Protein AF-A0A958BYK4-F1 (afdb_monomer)

Nearest PDB structures (foldseek):
  6les-assembly2_Y  TM=5.296E-01  e=3.467E-01  Escherichia coli K-12
  7ffw-assembly1_A  TM=4.893E-01  e=1.633E+00  Salmonella enterica
  2nn4-assembly1_A  TM=5.437E-01  e=7.688E+00  Bacillus subtilis

Structure (mmCIF, N/CA/C/O backbone):
data_AF-A0A958BYK4-F1
#
_entry.id   AF-A0A958BYK4-F1
#
loop_
_atom_site.group_PDB
_atom_site.id
_atom_site.type_symbol
_atom_site.label_atom_id
_atom_site.label_alt_id
_atom_site.label_comp_id
_atom_site.label_asym_id
_atom_site.label_entity_id
_atom_site.label_seq_id
_atom_site.pdbx_PDB_ins_code
_atom_site.Cartn_x
_atom_site.Cartn_y
_atom_site.Cartn_z
_atom_site.occupancy
_atom_site.B_iso_or_equiv
_atom_site.auth_seq_id
_atom_site.auth_comp_id
_atom_site.auth_asym_id
_atom_site.auth_atom_id
_atom_site.pdbx_PDB_model_num
ATOM 1 N N . ASN A 1 1 ? -0.631 -5.806 3.750 1.00 59.66 1 ASN A N 1
ATOM 2 C CA . ASN A 1 1 ? -1.079 -7.099 4.313 1.00 59.66 1 ASN A CA 1
ATOM 3 C C . ASN A 1 1 ? -2.586 -7.173 4.223 1.00 59.66 1 ASN A C 1
ATOM 5 O O . ASN A 1 1 ? -3.234 -6.221 4.632 1.00 59.66 1 ASN A O 1
ATOM 9 N N . LEU A 1 2 ? -3.123 -8.258 3.668 1.00 83.69 2 LEU A N 1
ATOM 10 C CA . LEU A 1 2 ? -4.561 -8.526 3.664 1.00 83.69 2 LEU A CA 1
ATOM 11 C C . LEU A 1 2 ? -4.896 -9.380 4.886 1.00 83.69 2 LEU A C 1
ATOM 13 O O . LEU A 1 2 ? -4.190 -10.349 5.166 1.00 83.69 2 LEU A O 1
ATOM 17 N N . LEU A 1 3 ? -5.956 -9.021 5.605 1.00 90.75 3 LEU A N 1
ATOM 18 C CA . LEU A 1 3 ? -6.538 -9.908 6.602 1.00 90.75 3 LEU A CA 1
ATOM 19 C C . LEU A 1 3 ? -7.504 -10.849 5.879 1.00 90.75 3 LEU A C 1
ATOM 21 O O . LEU A 1 3 ? -8.374 -10.396 5.140 1.00 90.75 3 LEU A O 1
ATOM 25 N N . VAL A 1 4 ? -7.319 -12.155 6.049 1.00 94.31 4 VAL A N 1
ATOM 26 C CA . VAL A 1 4 ? -8.079 -13.184 5.328 1.00 94.31 4 VAL A CA 1
ATOM 27 C C . VAL A 1 4 ? -8.614 -14.222 6.303 1.00 94.31 4 VAL A C 1
ATOM 29 O O . VAL A 1 4 ? -7.927 -14.598 7.253 1.00 94.31 4 VAL A O 1
ATOM 32 N N . VAL A 1 5 ? -9.830 -14.710 6.052 1.00 96.81 5 VAL A N 1
ATOM 33 C CA . VAL A 1 5 ? -10.408 -15.836 6.795 1.00 96.81 5 VAL A CA 1
ATOM 34 C C . VAL A 1 5 ? -10.194 -17.111 5.982 1.00 96.81 5 VAL A C 1
ATOM 36 O O . VAL A 1 5 ? -10.717 -17.206 4.871 1.00 96.81 5 VAL A O 1
ATOM 39 N N . PRO A 1 6 ? -9.436 -18.099 6.494 1.00 96.38 6 PRO A N 1
ATOM 40 C CA . PRO A 1 6 ? -9.260 -19.368 5.802 1.00 96.38 6 PRO A CA 1
ATOM 41 C C . PRO A 1 6 ? -10.593 -20.086 5.584 1.00 96.38 6 PRO A C 1
ATOM 43 O O . PRO A 1 6 ? -11.428 -20.154 6.487 1.00 96.38 6 PRO A O 1
ATOM 46 N N . GLU A 1 7 ? -10.756 -20.715 4.421 1.00 97.00 7 GLU A N 1
ATOM 47 C CA . GLU A 1 7 ? -11.965 -21.486 4.097 1.00 97.00 7 GLU A CA 1
ATOM 48 C C . GLU A 1 7 ? -12.247 -22.582 5.142 1.00 97.00 7 GLU A C 1
ATOM 50 O O . GLU A 1 7 ? -13.395 -22.823 5.509 1.00 97.00 7 GLU A O 1
ATOM 55 N N . SER A 1 8 ? -11.189 -23.196 5.681 1.00 97.19 8 SER A N 1
ATOM 56 C CA . SER A 1 8 ? -11.245 -24.257 6.692 1.00 97.19 8 SER A CA 1
ATOM 57 C C . SER A 1 8 ? -11.273 -23.754 8.144 1.00 97.19 8 SER A C 1
ATOM 59 O O . SER A 1 8 ? -11.078 -24.552 9.069 1.00 97.19 8 SER A O 1
ATOM 61 N N . ALA A 1 9 ? -11.443 -22.447 8.372 1.00 97.62 9 ALA A N 1
ATOM 62 C CA . ALA A 1 9 ? -11.488 -21.882 9.717 1.00 97.62 9 ALA A CA 1
ATOM 63 C C . ALA A 1 9 ? -12.622 -22.519 10.533 1.00 97.62 9 ALA A C 1
ATOM 65 O O . ALA A 1 9 ? -13.765 -22.597 10.088 1.00 97.62 9 ALA A O 1
ATOM 66 N N . GLN A 1 10 ? -12.293 -22.965 11.747 1.00 97.62 10 GLN A N 1
ATOM 67 C CA . GLN A 1 10 ? -13.239 -23.669 12.619 1.00 97.62 10 GLN A CA 1
ATOM 68 C C . GLN A 1 10 ? -14.295 -22.739 13.228 1.00 97.62 10 GLN A C 1
ATOM 70 O O . GLN A 1 10 ? -15.332 -23.209 13.682 1.00 97.62 10 GLN A O 1
ATOM 75 N N . ASN A 1 11 ? -14.032 -21.430 13.253 1.00 97.31 11 ASN A N 1
ATOM 76 C CA . ASN A 1 11 ? -14.957 -20.438 13.781 1.00 97.31 11 ASN A CA 1
ATOM 77 C C . ASN A 1 11 ? -14.884 -19.149 12.948 1.00 97.31 11 ASN A C 1
ATOM 79 O O . ASN A 1 11 ? -14.135 -18.227 13.269 1.00 97.31 11 ASN A O 1
ATOM 83 N N . LYS A 1 12 ? -15.600 -19.140 11.8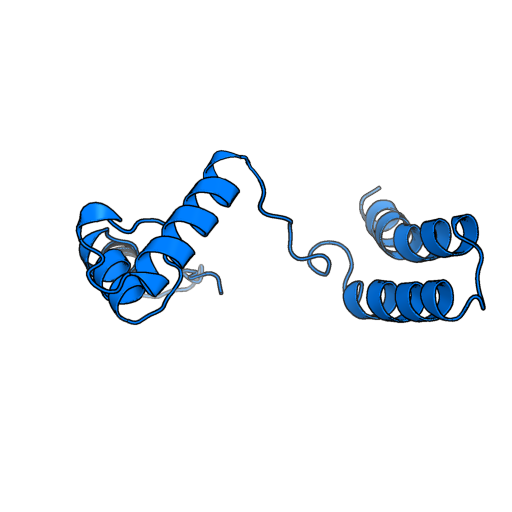16 1.00 98.12 12 LYS A N 1
ATOM 84 C CA . LYS A 1 12 ? -15.607 -18.015 10.867 1.00 98.12 12 LYS A CA 1
ATOM 85 C C . LYS A 1 12 ? -16.255 -16.767 11.470 1.00 98.12 12 LYS A C 1
ATOM 87 O O . LYS A 1 12 ? -15.737 -15.681 11.254 1.00 98.12 12 LYS A O 1
ATOM 92 N N . ASP A 1 13 ? -17.293 -16.931 12.288 1.00 98.12 13 ASP A N 1
ATOM 93 C CA . ASP A 1 13 ? -18.013 -15.807 12.898 1.00 98.12 13 ASP A CA 1
ATOM 94 C C . ASP A 1 13 ? -17.106 -14.978 13.815 1.00 98.12 13 ASP A C 1
ATOM 96 O O . ASP A 1 13 ? -17.035 -13.763 13.664 1.00 98.12 13 ASP A O 1
ATOM 100 N N . LEU A 1 14 ? -16.317 -15.625 14.684 1.00 97.88 14 LEU A N 1
ATOM 101 C CA . LEU A 1 14 ? -15.329 -14.917 15.512 1.00 97.88 14 LEU A CA 1
ATOM 102 C C . LEU A 1 14 ? -14.226 -14.256 14.678 1.00 97.88 14 LEU A C 1
ATOM 104 O O . LEU A 1 14 ? -13.711 -13.203 15.050 1.00 97.88 14 LEU A O 1
ATOM 108 N N . ALA A 1 15 ? -13.837 -14.873 13.559 1.00 97.81 15 ALA A N 1
ATOM 109 C CA . ALA A 1 15 ? -12.866 -14.265 12.659 1.00 97.81 15 ALA A CA 1
ATOM 110 C C . ALA A 1 15 ? -13.445 -13.000 12.009 1.00 97.81 15 ALA A C 1
ATOM 112 O O . ALA A 1 15 ? -12.746 -11.994 11.938 1.00 97.81 15 ALA A O 1
ATOM 113 N N . TYR A 1 16 ? -14.711 -13.022 11.588 1.00 97.56 16 TYR A N 1
ATOM 114 C CA . TYR A 1 16 ? -15.397 -11.848 11.049 1.00 97.56 16 TYR A CA 1
ATOM 115 C C . TYR A 1 16 ? -15.577 -10.756 12.102 1.00 97.56 16 TYR A C 1
ATOM 117 O O . TYR A 1 16 ? -15.250 -9.611 11.821 1.00 97.56 16 TYR A O 1
ATOM 125 N N . GLU A 1 17 ? -15.969 -11.102 13.329 1.00 97.94 17 GLU A N 1
ATOM 126 C CA . GLU A 1 17 ? -16.072 -10.134 14.427 1.00 97.94 17 GLU A CA 1
ATOM 127 C C . GLU A 1 17 ? -14.722 -9.450 14.707 1.00 97.94 17 GLU A C 1
ATOM 129 O O . GLU A 1 17 ? -14.649 -8.231 14.855 1.00 97.94 17 GLU A O 1
ATOM 134 N N . PHE A 1 18 ? -13.622 -10.210 14.699 1.00 96.62 18 PHE A N 1
ATOM 135 C CA . PHE A 1 18 ? -12.280 -9.639 14.823 1.00 96.62 18 PHE A CA 1
ATOM 136 C C . PHE A 1 18 ? -11.942 -8.674 13.677 1.00 96.62 18 PHE A C 1
ATOM 138 O O . PHE A 1 18 ? -11.336 -7.625 13.918 1.00 96.62 18 PHE A O 1
ATOM 145 N N . LEU A 1 19 ? -12.308 -9.013 12.436 1.00 96.62 19 LEU A N 1
ATOM 146 C CA . LEU A 1 19 ? -12.102 -8.134 11.283 1.00 96.62 19 LEU A CA 1
ATOM 147 C C . LEU A 1 19 ? -12.929 -6.855 11.395 1.00 96.62 19 LEU A C 1
ATOM 149 O O . LEU A 1 19 ? -1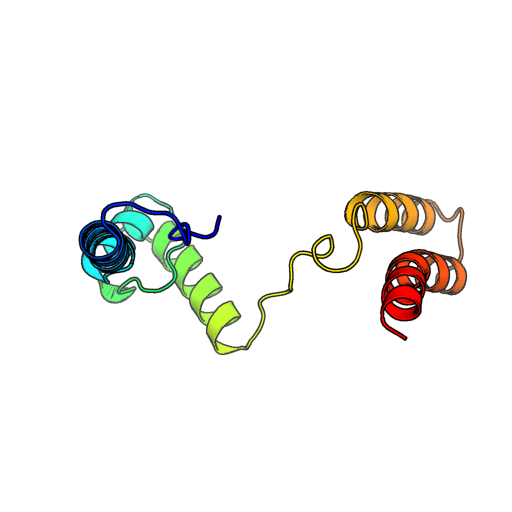2.366 -5.781 11.201 1.00 96.62 19 LEU A O 1
ATOM 153 N N . ASP A 1 20 ? -14.206 -6.958 11.757 1.00 96.44 20 ASP A N 1
ATOM 154 C CA . ASP A 1 20 ? -15.102 -5.810 11.921 1.00 96.44 20 ASP A CA 1
ATOM 155 C C . ASP A 1 20 ? -14.579 -4.848 12.989 1.00 96.44 20 ASP A C 1
ATOM 157 O O . ASP A 1 20 ? -14.511 -3.642 12.759 1.00 96.44 20 ASP A O 1
ATOM 161 N N . ILE A 1 21 ? -14.120 -5.373 14.131 1.00 96.81 21 ILE A N 1
ATOM 162 C CA . ILE A 1 21 ? -13.499 -4.558 15.183 1.00 96.81 21 ILE A CA 1
ATOM 163 C C . ILE A 1 21 ? -12.216 -3.901 14.662 1.00 96.81 21 ILE A C 1
ATOM 165 O O . ILE A 1 21 ? -12.018 -2.700 14.829 1.00 96.81 21 ILE A O 1
ATOM 169 N N . THR A 1 22 ? -11.336 -4.674 14.021 1.00 95.62 22 THR A N 1
ATOM 170 C CA . THR A 1 22 ? -10.018 -4.187 13.585 1.00 95.62 22 THR A CA 1
ATOM 171 C C . THR A 1 22 ? -10.126 -3.128 12.486 1.00 95.62 22 THR A C 1
ATOM 173 O O . THR A 1 22 ? -9.333 -2.187 12.462 1.00 95.62 22 THR A O 1
ATOM 176 N N . LEU A 1 23 ? -11.086 -3.278 11.571 1.00 95.69 23 LEU A N 1
ATOM 177 C CA . LEU A 1 23 ? -11.320 -2.382 10.434 1.00 95.69 23 LEU A CA 1
ATOM 178 C C . LEU A 1 23 ? -12.340 -1.271 10.742 1.00 95.69 23 LEU A C 1
ATOM 180 O O . LEU A 1 23 ? -12.544 -0.376 9.918 1.00 95.69 23 LEU A O 1
ATOM 184 N N . GLY A 1 24 ? -12.955 -1.306 11.924 1.00 96.94 24 GLY A N 1
ATOM 185 C CA . GLY A 1 24 ? -13.864 -0.277 12.411 1.00 96.94 24 GLY A CA 1
ATOM 186 C C . GLY A 1 24 ? -13.176 1.074 12.615 1.00 96.94 24 GLY A C 1
ATOM 187 O O . GLY A 1 24 ? -11.983 1.152 12.921 1.00 96.94 24 GLY A O 1
ATOM 188 N N . GLU A 1 25 ? -13.952 2.148 12.462 1.00 97.19 25 GLU A N 1
ATOM 189 C CA . GLU A 1 25 ? -13.453 3.530 12.446 1.00 97.19 25 GLU A CA 1
ATOM 190 C C . GLU A 1 25 ? -12.656 3.901 13.703 1.00 97.19 25 GLU A C 1
ATOM 192 O O . GLU A 1 25 ? -11.601 4.522 13.602 1.00 97.19 25 GLU A O 1
ATOM 197 N N . GLU A 1 26 ? -13.092 3.460 14.883 1.00 97.44 26 GLU A N 1
ATOM 198 C CA . GLU A 1 26 ? -12.412 3.737 16.154 1.00 97.44 26 GLU A CA 1
ATOM 199 C C . GLU A 1 26 ? -10.981 3.169 16.184 1.00 97.44 26 GLU A C 1
ATOM 201 O O . GLU A 1 26 ? -10.015 3.895 16.433 1.00 97.44 26 GLU A O 1
ATOM 206 N N . VAL A 1 27 ? -10.821 1.877 15.875 1.00 97.94 27 VAL A N 1
ATOM 207 C CA . VAL A 1 27 ? -9.511 1.202 15.889 1.00 97.94 27 VAL A CA 1
ATOM 208 C C . VAL A 1 27 ? -8.612 1.733 14.777 1.00 97.94 27 VAL A C 1
ATOM 210 O O . VAL A 1 27 ? -7.411 1.927 14.977 1.00 97.94 27 VAL A O 1
ATOM 213 N N . GLN A 1 28 ? -9.184 2.019 13.610 1.00 97.56 28 GLN A N 1
ATOM 214 C CA . GLN A 1 28 ? -8.458 2.619 12.496 1.00 97.56 28 GLN A CA 1
ATOM 215 C C . GLN A 1 28 ? -7.985 4.042 12.842 1.00 97.56 28 GLN A C 1
ATOM 217 O O . GLN A 1 28 ? -6.833 4.384 12.591 1.00 97.56 28 GLN A O 1
ATOM 222 N N . THR A 1 29 ? -8.807 4.851 13.507 1.00 97.94 29 THR A N 1
ATOM 223 C CA . THR A 1 29 ? -8.434 6.194 13.984 1.00 97.94 29 THR A CA 1
ATOM 224 C C . THR A 1 29 ? -7.327 6.138 15.036 1.00 97.94 29 THR A C 1
ATOM 226 O O . THR A 1 29 ? -6.381 6.933 14.999 1.00 9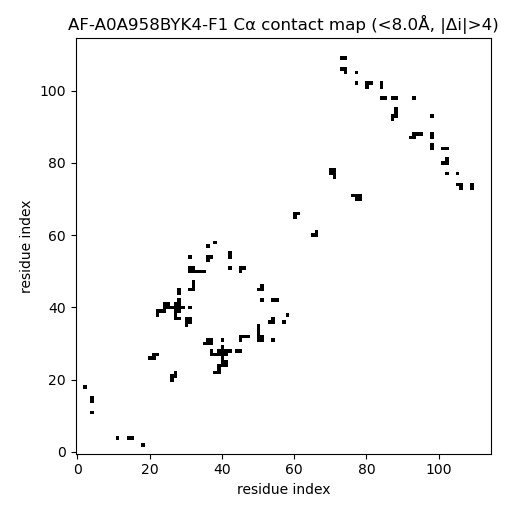7.94 29 THR A O 1
ATOM 229 N N . LEU A 1 30 ? -7.379 5.157 15.942 1.00 97.88 30 LEU A N 1
ATOM 230 C CA . LEU A 1 30 ? -6.290 4.892 16.882 1.00 97.88 30 LEU A CA 1
ATOM 231 C C . LEU A 1 30 ? -4.989 4.537 16.141 1.00 97.88 30 LEU A C 1
ATOM 233 O O . LEU A 1 30 ? -3.925 5.060 16.474 1.00 97.88 30 LEU A O 1
ATOM 237 N N . MET A 1 31 ? -5.070 3.695 15.107 1.00 97.31 31 MET A N 1
ATOM 238 C CA . MET A 1 31 ? -3.929 3.345 14.258 1.00 97.31 31 MET A CA 1
ATOM 239 C C . MET A 1 31 ? -3.344 4.572 13.545 1.00 97.31 31 MET A C 1
ATOM 241 O O . MET A 1 31 ? -2.122 4.723 13.532 1.00 97.31 31 MET A O 1
ATOM 245 N N . ALA A 1 32 ? -4.176 5.464 12.995 1.00 97.81 32 ALA A N 1
ATOM 246 C CA . ALA A 1 32 ? -3.708 6.716 12.392 1.00 97.81 32 ALA A CA 1
ATOM 247 C C . ALA A 1 32 ? -2.953 7.584 13.406 1.00 97.81 32 ALA A C 1
ATOM 249 O O . ALA A 1 32 ? -1.848 8.052 13.130 1.00 97.81 32 ALA A O 1
ATOM 250 N N . ASN A 1 33 ? -3.500 7.751 14.612 1.00 97.88 33 ASN A N 1
ATOM 251 C CA . ASN A 1 33 ? -2.837 8.500 15.681 1.00 97.88 33 ASN A CA 1
ATOM 252 C C . ASN A 1 33 ? -1.502 7.867 16.113 1.00 97.88 33 ASN A C 1
ATOM 254 O O . ASN A 1 33 ? -0.572 8.591 16.464 1.00 97.88 33 ASN A O 1
ATOM 258 N N . ALA A 1 34 ? -1.360 6.544 16.004 1.00 97.50 34 ALA A N 1
ATOM 259 C CA . ALA A 1 34 ? -0.104 5.830 16.238 1.00 97.50 34 ALA A CA 1
ATOM 260 C C . ALA A 1 34 ? 0.906 5.912 15.068 1.00 97.50 34 ALA A C 1
ATOM 262 O O . ALA A 1 34 ? 1.995 5.347 15.167 1.00 97.50 34 ALA A O 1
ATOM 263 N N . GLY A 1 35 ? 0.576 6.612 13.975 1.00 96.88 35 GLY A N 1
ATOM 264 C CA . GLY A 1 35 ? 1.436 6.780 12.795 1.00 96.88 35 GLY A CA 1
ATOM 265 C C . GLY A 1 35 ? 1.212 5.749 11.685 1.00 96.88 35 GLY A C 1
ATOM 266 O O . GLY A 1 35 ? 2.035 5.638 10.778 1.00 96.88 35 GLY A O 1
ATOM 267 N N . GLY A 1 36 ? 0.127 4.976 11.752 1.00 96.38 36 GLY A N 1
ATOM 268 C CA . GLY A 1 36 ? -0.287 4.075 10.681 1.00 96.38 36 GLY A CA 1
ATOM 269 C C . GLY A 1 36 ? -1.050 4.778 9.552 1.00 96.38 36 GLY A C 1
ATOM 270 O O . GLY A 1 36 ? -1.396 5.957 9.645 1.00 96.38 36 GLY A O 1
ATOM 271 N N . ILE A 1 37 ? -1.329 4.010 8.494 1.00 95.75 37 ILE A N 1
ATOM 272 C CA . ILE A 1 37 ? -2.101 4.428 7.312 1.00 95.75 37 ILE A CA 1
ATOM 273 C C . ILE A 1 37 ? -3.336 3.514 7.178 1.00 95.75 37 ILE A C 1
ATOM 275 O O . ILE A 1 37 ? -3.312 2.543 6.415 1.00 95.75 37 ILE A O 1
ATOM 279 N N . PRO A 1 38 ? -4.372 3.723 8.006 1.00 94.19 38 PRO A N 1
ATOM 280 C CA . PRO A 1 38 ? -5.642 3.007 7.924 1.00 94.19 38 PRO A CA 1
ATOM 281 C C . PRO A 1 38 ? -6.455 3.324 6.662 1.00 94.19 38 PRO A C 1
ATOM 283 O O . PRO A 1 38 ? -6.295 4.366 6.033 1.00 94.19 38 PRO A O 1
ATOM 286 N N . ILE A 1 39 ? -7.406 2.442 6.345 1.00 91.50 39 ILE A N 1
ATOM 287 C CA . ILE A 1 39 ? -8.343 2.617 5.218 1.00 91.50 39 ILE A CA 1
ATOM 288 C C . ILE A 1 39 ? -9.656 3.313 5.607 1.00 91.50 39 ILE A C 1
ATOM 290 O O . ILE A 1 39 ? -10.415 3.703 4.727 1.00 91.50 39 ILE A O 1
ATOM 294 N N . ASN A 1 40 ? -9.943 3.436 6.907 1.00 93.56 40 ASN A N 1
ATOM 295 C CA . ASN A 1 40 ? -11.242 3.882 7.421 1.00 93.56 40 ASN A CA 1
ATOM 296 C C . ASN A 1 40 ? -11.104 4.689 8.728 1.00 93.56 40 ASN A C 1
ATOM 298 O O . ASN A 1 40 ? -11.809 4.428 9.693 1.00 93.56 40 ASN A O 1
ATOM 302 N N . ALA A 1 41 ? -10.129 5.596 8.822 1.00 96.56 41 ALA A N 1
ATOM 303 C CA . ALA A 1 41 ? -9.991 6.464 9.996 1.00 96.56 41 ALA A CA 1
ATOM 304 C C . ALA A 1 41 ? -10.821 7.747 9.873 1.00 96.56 41 ALA A C 1
ATOM 306 O O . ALA A 1 41 ? -10.922 8.321 8.788 1.00 96.56 41 ALA A O 1
ATOM 307 N N . ASP A 1 42 ? -11.299 8.258 11.008 1.00 97.38 42 ASP A N 1
ATOM 308 C CA . ASP A 1 42 ? -11.815 9.618 11.118 1.00 97.38 42 ASP A CA 1
ATOM 309 C C . ASP A 1 42 ? -10.641 10.607 11.188 1.00 97.38 42 ASP A C 1
ATOM 311 O O . ASP A 1 42 ? -9.981 10.787 12.216 1.00 97.38 42 ASP A O 1
ATOM 315 N N . LEU A 1 43 ? -10.388 11.283 10.067 1.00 96.69 43 LEU A N 1
ATOM 316 C CA . LEU A 1 43 ? -9.305 12.260 9.931 1.00 96.69 43 LEU A CA 1
ATOM 317 C C . LEU A 1 43 ? -9.475 13.485 10.844 1.00 96.69 43 LEU A C 1
ATOM 319 O O . LEU A 1 43 ? -8.504 14.197 11.115 1.00 96.69 43 LEU A O 1
ATOM 323 N N . SER A 1 44 ? -10.692 13.754 11.331 1.00 97.69 44 SER A N 1
ATOM 324 C CA . SER A 1 44 ? -10.953 14.859 12.257 1.00 97.69 44 SER A CA 1
ATOM 325 C C . SER A 1 44 ? -10.424 14.593 13.669 1.00 97.69 44 SER A C 1
ATOM 327 O O . SER A 1 44 ? -10.143 15.544 14.396 1.00 97.69 44 SER A O 1
ATOM 329 N N . GLN A 1 45 ? -10.242 13.318 14.024 1.00 98.06 45 GLN A N 1
ATOM 330 C CA . GLN A 1 45 ? -9.782 12.848 15.335 1.00 98.06 45 GLN A CA 1
ATOM 331 C C . GLN A 1 45 ? -8.274 12.547 15.367 1.00 98.06 45 GLN A C 1
ATOM 333 O O . GLN A 1 45 ? -7.761 12.017 16.354 1.00 98.06 45 GLN A O 1
ATOM 338 N N . ILE A 1 46 ? -7.541 12.850 14.290 1.00 98.06 46 ILE A N 1
ATOM 339 C CA . ILE A 1 46 ? -6.084 12.699 14.261 1.00 98.06 46 ILE A CA 1
ATOM 340 C C . ILE A 1 46 ? -5.443 13.949 14.868 1.00 98.06 46 ILE A C 1
ATOM 342 O O . ILE A 1 46 ? -5.508 15.036 14.294 1.00 98.06 46 ILE A O 1
ATOM 346 N N . GLU A 1 47 ? -4.807 13.786 16.027 1.00 97.50 47 GLU A N 1
ATOM 347 C CA . GLU A 1 47 ? -4.231 14.892 16.800 1.00 97.50 47 GLU A CA 1
ATOM 348 C C . GLU A 1 47 ? -2.844 15.298 16.293 1.00 97.50 47 GLU A C 1
ATOM 350 O O . GLU A 1 47 ? -2.491 16.477 16.276 1.00 97.50 47 GLU A O 1
ATOM 355 N N . ASN A 1 48 ? -2.030 14.322 15.878 1.00 97.38 48 ASN A N 1
ATOM 356 C CA . ASN A 1 48 ? -0.691 14.597 15.371 1.00 97.38 48 ASN A CA 1
ATOM 357 C C . ASN A 1 48 ? -0.758 15.135 13.935 1.00 97.38 48 ASN A C 1
ATOM 359 O O . ASN A 1 48 ? -1.157 14.418 13.019 1.00 97.38 48 ASN A O 1
ATOM 363 N N . GLU A 1 49 ? -0.290 16.368 13.731 1.00 97.94 49 GLU A N 1
ATOM 364 C CA . GLU A 1 49 ? -0.346 17.060 12.436 1.00 97.94 49 GLU A CA 1
ATOM 365 C C . GLU A 1 49 ? 0.299 16.267 11.288 1.00 97.94 49 GLU A C 1
ATOM 367 O O . GLU A 1 49 ? -0.267 16.205 10.200 1.00 97.94 49 GLU A O 1
ATOM 372 N N . LYS A 1 50 ? 1.436 15.595 11.524 1.00 98.12 50 LYS A N 1
ATOM 373 C CA . LYS A 1 50 ? 2.112 14.795 10.486 1.00 98.12 50 LYS A CA 1
ATOM 374 C C . LYS A 1 50 ? 1.336 13.533 10.138 1.00 98.12 50 LYS A C 1
ATOM 376 O O . LYS A 1 50 ? 1.282 13.143 8.975 1.00 98.12 50 LYS A O 1
ATOM 381 N N . ASN A 1 51 ? 0.735 12.890 11.136 1.00 98.38 51 ASN A N 1
ATOM 382 C CA . ASN A 1 51 ? -0.103 11.718 10.898 1.00 98.38 51 ASN A CA 1
ATOM 383 C C . ASN A 1 51 ? -1.375 12.108 10.144 1.00 98.38 51 ASN A C 1
ATOM 385 O O . ASN A 1 51 ? -1.835 11.349 9.292 1.00 98.38 51 ASN A O 1
ATOM 389 N N . LYS A 1 52 ? -1.926 13.291 10.437 1.00 98.38 52 LYS A N 1
ATOM 390 C CA . LYS A 1 52 ? -3.081 13.834 9.729 1.00 98.38 52 LYS A CA 1
ATOM 391 C C . LYS A 1 52 ? -2.742 14.124 8.270 1.00 98.38 52 LYS A C 1
ATOM 393 O O . LYS A 1 52 ? -3.427 13.608 7.397 1.00 98.38 52 LYS A O 1
ATOM 398 N N . GLU A 1 53 ? -1.644 14.836 8.012 1.00 98.25 53 GLU A N 1
ATOM 399 C CA . GLU A 1 53 ? -1.148 15.106 6.654 1.00 98.25 53 GLU A CA 1
ATOM 400 C C . GLU A 1 53 ? -0.930 13.805 5.861 1.00 98.25 53 GLU A C 1
ATOM 402 O O . GLU A 1 53 ? -1.406 13.669 4.733 1.00 98.25 53 GLU A O 1
ATOM 407 N N . LEU A 1 54 ? -0.275 12.811 6.473 1.00 97.81 54 LEU A N 1
ATOM 408 C CA . LEU A 1 54 ? -0.050 11.495 5.870 1.00 97.81 54 LEU A CA 1
ATOM 409 C C . LEU A 1 54 ? -1.364 10.807 5.464 1.00 97.81 54 LEU A C 1
ATOM 411 O O . LEU A 1 54 ? -1.476 10.280 4.356 1.00 97.81 54 LEU A O 1
ATOM 415 N N . ASN A 1 55 ? -2.356 10.802 6.354 1.00 98.12 55 ASN A N 1
ATOM 416 C CA . ASN A 1 55 ? -3.624 10.115 6.121 1.00 98.12 55 ASN A CA 1
ATOM 417 C C . ASN A 1 55 ? -4.563 10.888 5.180 1.00 98.12 55 ASN A C 1
ATOM 419 O O . ASN A 1 55 ? -5.277 10.265 4.397 1.00 98.12 55 ASN A O 1
ATOM 423 N N . GLU A 1 56 ? -4.529 12.222 5.174 1.00 97.56 56 GLU A N 1
ATOM 424 C CA . GLU A 1 56 ? -5.227 13.051 4.179 1.00 97.56 56 GLU A CA 1
ATOM 425 C C . GLU A 1 56 ? -4.663 12.827 2.768 1.00 97.56 56 GLU A C 1
ATOM 427 O O . GLU A 1 56 ? -5.424 12.675 1.803 1.00 97.56 56 GLU A O 1
ATOM 432 N N . ALA A 1 57 ? -3.335 12.724 2.641 1.00 97.25 57 ALA A N 1
ATOM 433 C CA . ALA A 1 57 ? -2.686 12.376 1.382 1.00 97.25 57 ALA A CA 1
ATOM 434 C C . ALA A 1 57 ? -3.091 10.969 0.913 1.00 97.25 57 ALA A C 1
ATOM 436 O O . ALA A 1 57 ? -3.465 10.789 -0.247 1.00 97.25 57 ALA A O 1
ATOM 437 N N . PHE A 1 58 ? -3.086 9.980 1.812 1.00 96.44 58 PHE A N 1
ATOM 438 C CA . PHE A 1 58 ? -3.535 8.627 1.484 1.00 96.44 58 PHE A CA 1
ATOM 439 C C . PHE A 1 58 ? -5.015 8.581 1.074 1.00 96.44 58 PHE A C 1
ATOM 441 O O . PHE A 1 58 ? -5.341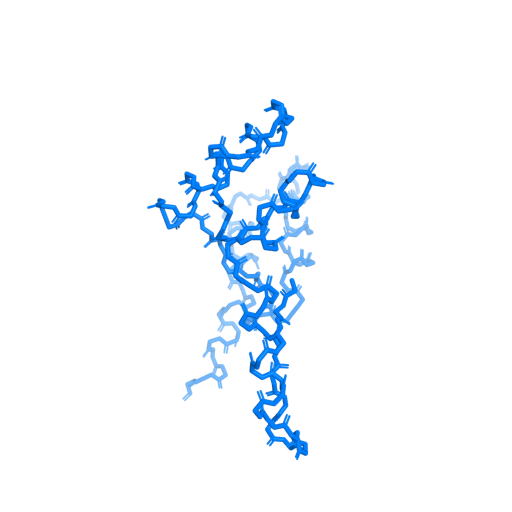 7.999 0.042 1.00 96.44 58 PHE A O 1
ATOM 448 N N . SER A 1 59 ? -5.900 9.254 1.813 1.00 94.69 59 SER A N 1
ATOM 449 C CA . SER A 1 59 ? -7.327 9.359 1.480 1.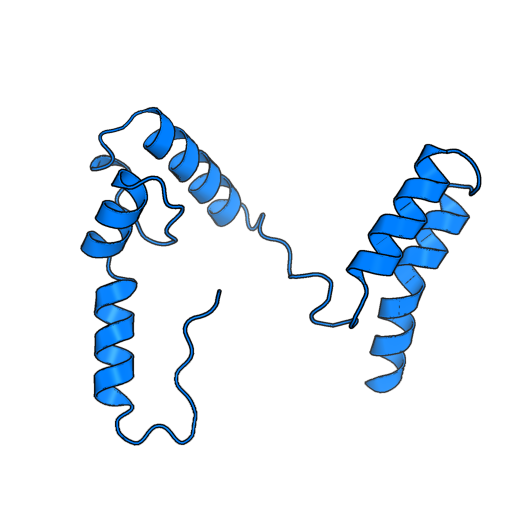00 94.69 59 SER A CA 1
ATOM 450 C C . SER A 1 59 ? -7.544 9.976 0.093 1.00 94.69 59 SER A C 1
ATOM 452 O O . SER A 1 59 ? -8.351 9.485 -0.694 1.00 94.69 59 SER A O 1
ATOM 454 N N . THR A 1 60 ? -6.740 10.981 -0.267 1.00 95.94 60 THR A N 1
ATOM 455 C CA . THR A 1 60 ? -6.746 11.575 -1.613 1.00 95.94 60 THR A CA 1
ATOM 456 C C . THR A 1 60 ? -6.323 10.573 -2.691 1.00 95.94 60 THR A C 1
ATOM 458 O O . THR A 1 60 ? -6.930 10.537 -3.759 1.00 95.94 60 THR A O 1
ATOM 461 N N . ILE A 1 61 ? -5.302 9.746 -2.439 1.00 95.19 61 ILE A N 1
ATOM 462 C CA . ILE A 1 61 ? -4.881 8.688 -3.372 1.00 95.19 61 ILE A CA 1
ATOM 463 C C . ILE A 1 61 ? -6.019 7.681 -3.576 1.00 95.19 61 ILE A C 1
ATOM 465 O O . ILE A 1 61 ? -6.340 7.355 -4.716 1.00 95.19 61 ILE A O 1
ATOM 469 N N . VAL A 1 62 ? -6.662 7.232 -2.494 1.00 92.44 62 VAL A N 1
ATOM 470 C CA . VAL A 1 62 ? -7.783 6.278 -2.548 1.00 92.44 62 VAL A CA 1
ATOM 471 C C . VAL A 1 62 ? -8.979 6.862 -3.303 1.00 92.44 62 VAL A C 1
ATOM 473 O O . VAL A 1 62 ? -9.509 6.213 -4.201 1.00 92.44 62 VAL A O 1
ATOM 476 N N . ALA A 1 63 ? -9.380 8.100 -2.996 1.00 93.62 63 ALA A N 1
ATOM 477 C CA . ALA A 1 63 ? -10.513 8.768 -3.642 1.00 93.62 63 ALA A CA 1
ATOM 478 C C . ALA A 1 63 ? -10.318 8.974 -5.155 1.00 93.62 63 ALA A C 1
ATOM 480 O O . ALA A 1 63 ? -11.296 9.066 -5.895 1.00 93.62 63 ALA A O 1
ATOM 481 N N . ASN A 1 64 ? -9.065 9.032 -5.607 1.00 96.31 64 ASN A N 1
ATOM 482 C CA . ASN A 1 64 ? -8.698 9.188 -7.012 1.00 96.31 64 ASN A CA 1
ATOM 483 C C . ASN A 1 64 ? -8.373 7.859 -7.715 1.00 96.31 64 ASN A C 1
ATOM 485 O O . ASN A 1 64 ? -7.795 7.896 -8.799 1.00 96.31 64 ASN A O 1
ATOM 489 N N . ASP A 1 65 ? -8.701 6.708 -7.114 1.00 93.88 65 ASP A N 1
ATOM 490 C CA . ASP A 1 65 ? -8.369 5.380 -7.658 1.00 93.88 65 ASP A CA 1
ATOM 491 C C . ASP A 1 65 ? -6.860 5.221 -7.956 1.00 93.88 65 ASP A C 1
ATOM 493 O O . ASP A 1 65 ? -6.429 4.626 -8.939 1.00 93.88 65 ASP A O 1
ATOM 497 N N . GLY A 1 66 ? -6.021 5.824 -7.109 1.00 93.12 66 GLY A N 1
A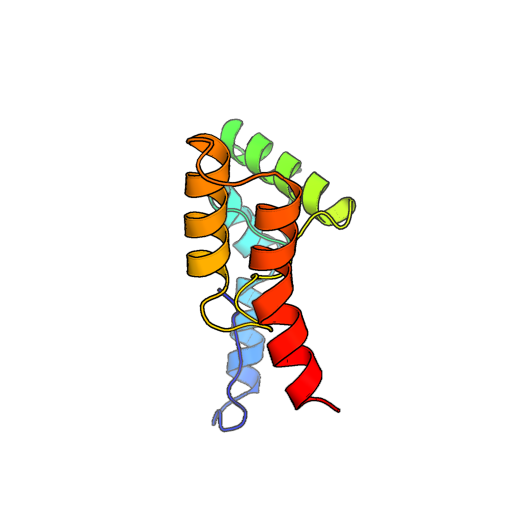TOM 498 C CA . GLY A 1 66 ? -4.576 5.928 -7.320 1.00 93.12 66 GLY A CA 1
ATOM 499 C C . GLY A 1 66 ? -3.761 4.738 -6.810 1.00 93.12 66 GLY A C 1
ATOM 500 O O . GLY A 1 66 ? -2.531 4.802 -6.809 1.00 93.12 66 GLY A O 1
ATOM 501 N N . LEU A 1 67 ? -4.406 3.672 -6.326 1.00 88.94 67 LEU A N 1
ATOM 502 C CA . LEU A 1 67 ? -3.711 2.489 -5.821 1.00 88.94 67 LEU A CA 1
ATOM 503 C C . LEU A 1 67 ? -3.356 1.544 -6.973 1.00 88.94 67 LEU A C 1
ATOM 505 O O . LEU A 1 67 ? -4.226 1.021 -7.661 1.00 88.94 67 LEU A O 1
ATOM 509 N N . ALA A 1 68 ? -2.063 1.278 -7.153 1.00 84.62 68 ALA A N 1
ATOM 510 C CA . ALA A 1 68 ? -1.599 0.264 -8.092 1.00 84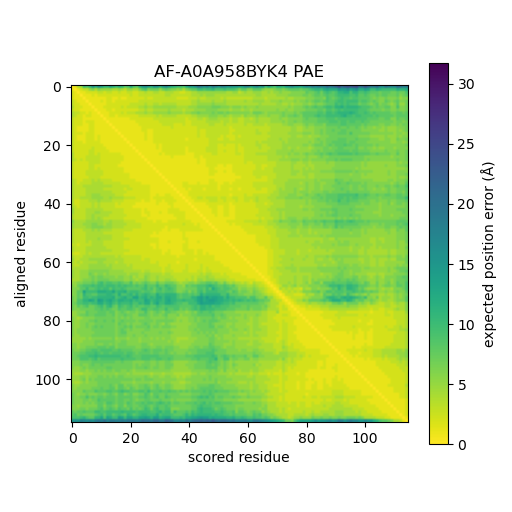.62 68 ALA A CA 1
ATOM 511 C C . ALA A 1 68 ? -1.698 -1.147 -7.487 1.00 84.62 68 ALA A C 1
ATOM 513 O O . ALA A 1 68 ? -1.499 -1.346 -6.285 1.00 84.62 68 ALA A O 1
ATOM 514 N N . PHE A 1 69 ? -1.940 -2.145 -8.337 1.00 82.06 69 PHE A N 1
ATOM 515 C CA . PHE A 1 69 ? -1.813 -3.550 -7.953 1.00 82.06 69 PHE A CA 1
ATOM 516 C C . PHE A 1 69 ? -0.367 -3.894 -7.603 1.00 82.06 69 PHE A C 1
ATOM 518 O O . PHE A 1 69 ? 0.566 -3.308 -8.154 1.00 82.06 69 PHE A O 1
ATOM 525 N N . TYR A 1 70 ? -0.181 -4.884 -6.725 1.00 83.81 70 TYR A N 1
ATOM 526 C CA . TYR A 1 70 ? 1.149 -5.428 -6.473 1.00 83.81 70 TYR A CA 1
ATOM 527 C C . TYR A 1 70 ? 1.661 -6.095 -7.764 1.00 83.81 70 TYR A C 1
ATOM 529 O O . TYR A 1 70 ? 1.043 -7.063 -8.212 1.00 83.81 70 TYR A O 1
ATOM 537 N N . PRO A 1 71 ? 2.745 -5.599 -8.385 1.00 78.88 71 PRO A N 1
ATOM 538 C CA . PRO A 1 71 ? 3.159 -6.027 -9.722 1.00 78.88 71 PRO A CA 1
ATOM 539 C C . PRO A 1 71 ? 3.468 -7.522 -9.859 1.00 78.88 71 PRO A C 1
ATOM 541 O O . PRO A 1 71 ? 3.267 -8.083 -10.932 1.00 78.88 71 PRO A O 1
ATOM 544 N N . ASP A 1 72 ? 3.878 -8.182 -8.774 1.00 83.56 72 ASP A N 1
ATOM 545 C CA . ASP A 1 72 ? 4.179 -9.619 -8.791 1.00 83.56 72 ASP A CA 1
ATOM 546 C C . ASP A 1 72 ? 2.935 -10.518 -8.727 1.00 83.56 72 ASP A C 1
ATOM 548 O O . ASP A 1 72 ? 3.054 -11.731 -8.892 1.00 83.56 72 ASP A O 1
ATOM 552 N N . TRP A 1 73 ? 1.739 -9.975 -8.452 1.00 81.62 73 TRP A N 1
ATOM 553 C CA . TRP A 1 73 ? 0.511 -10.782 -8.378 1.00 81.62 73 TRP A CA 1
ATOM 554 C C . TRP A 1 73 ? 0.215 -11.558 -9.672 1.00 81.62 73 TRP A C 1
ATOM 556 O O . TRP A 1 73 ? -0.013 -12.763 -9.597 1.00 81.62 73 TRP A O 1
ATOM 566 N N . PRO A 1 74 ? 0.206 -10.916 -10.847 1.00 80.00 74 PRO A N 1
ATOM 567 C CA . PRO A 1 74 ? -0.003 -11.598 -12.124 1.00 80.00 74 PRO A CA 1
ATOM 568 C C . PRO A 1 74 ? 1.286 -12.147 -12.740 1.00 80.00 74 PRO A C 1
ATOM 570 O O . PRO A 1 74 ? 1.222 -13.125 -13.467 1.00 80.00 74 PRO A O 1
ATOM 573 N N . ALA A 1 75 ? 2.453 -11.568 -12.453 1.00 87.44 75 ALA A N 1
ATOM 574 C CA . ALA A 1 75 ? 3.729 -12.032 -12.994 1.00 87.44 75 ALA A CA 1
ATOM 575 C C . ALA A 1 75 ? 4.736 -12.259 -11.852 1.00 87.44 75 ALA A C 1
ATOM 577 O O . ALA A 1 75 ? 5.392 -11.314 -11.416 1.00 87.44 75 ALA A O 1
ATOM 578 N N . PRO A 1 76 ? 4.879 -13.493 -11.333 1.00 86.75 76 PRO A N 1
ATOM 579 C CA . PRO A 1 76 ? 5.823 -13.778 -10.254 1.00 86.75 76 PRO A CA 1
ATOM 580 C C . PRO A 1 76 ? 7.256 -13.326 -10.588 1.00 86.75 76 PRO A C 1
ATOM 582 O O . PRO A 1 76 ? 7.782 -13.669 -11.645 1.00 86.75 76 PRO A O 1
ATOM 585 N N . GLY A 1 77 ? 7.896 -12.582 -9.677 1.00 88.25 77 GLY A N 1
ATOM 586 C CA . GLY A 1 77 ? 9.260 -12.057 -9.859 1.00 88.25 77 GLY A CA 1
ATOM 587 C C . GLY A 1 77 ? 9.356 -10.800 -10.735 1.00 88.25 77 GLY A C 1
ATOM 588 O O . GLY A 1 77 ? 10.454 -10.404 -11.125 1.00 88.25 77 GLY A O 1
ATOM 589 N N . TYR A 1 78 ? 8.231 -10.156 -11.057 1.00 91.44 78 TYR A N 1
ATOM 590 C CA . TYR A 1 78 ? 8.206 -8.967 -11.904 1.00 91.44 78 TYR A CA 1
ATOM 591 C C . 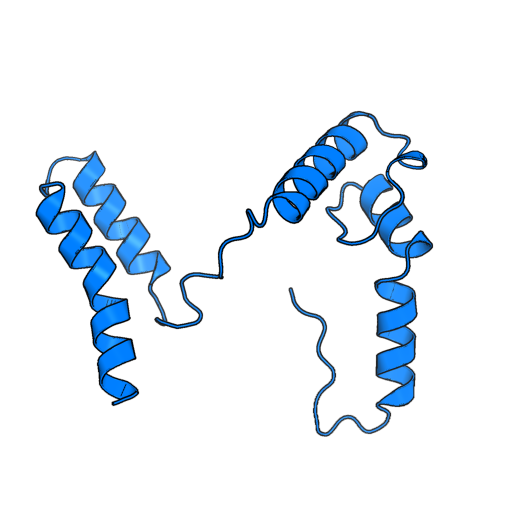TYR A 1 78 ? 9.002 -7.787 -11.338 1.00 91.44 78 TYR A C 1
ATOM 593 O O . TYR A 1 78 ? 9.645 -7.069 -12.101 1.00 91.44 78 TYR A O 1
ATOM 601 N N . MET A 1 79 ? 9.009 -7.586 -10.020 1.00 90.88 79 MET A N 1
ATOM 602 C CA . MET A 1 79 ? 9.780 -6.515 -9.388 1.00 90.88 79 MET A CA 1
ATOM 603 C C . MET A 1 79 ? 11.285 -6.626 -9.658 1.00 90.88 79 MET A C 1
ATOM 605 O O . MET A 1 79 ? 11.939 -5.594 -9.818 1.00 90.88 79 MET A O 1
ATOM 609 N N . ASP A 1 80 ? 11.827 -7.842 -9.775 1.00 92.69 80 ASP A N 1
ATOM 610 C CA . ASP A 1 80 ? 13.238 -8.052 -10.120 1.00 92.69 80 ASP A CA 1
ATOM 611 C C . ASP A 1 80 ? 13.517 -7.632 -11.571 1.00 92.69 80 ASP A C 1
ATOM 613 O O . ASP A 1 80 ? 14.513 -6.959 -11.849 1.00 92.69 80 ASP A O 1
ATOM 617 N N . VAL A 1 81 ? 12.604 -7.967 -12.492 1.00 93.75 81 VAL A N 1
ATOM 618 C CA . VAL A 1 81 ? 12.676 -7.551 -13.902 1.00 93.75 81 VAL A CA 1
ATOM 619 C C . VAL A 1 81 ? 12.564 -6.034 -14.021 1.00 93.75 81 VAL A C 1
ATOM 621 O O . VAL A 1 81 ? 13.409 -5.406 -14.655 1.00 93.75 81 VAL A O 1
ATOM 624 N N . LEU A 1 82 ? 11.568 -5.434 -13.367 1.00 93.75 82 LEU A N 1
ATOM 625 C CA . LEU A 1 82 ? 11.343 -3.992 -13.374 1.00 93.75 82 LEU A CA 1
ATOM 626 C C . LEU A 1 82 ? 12.545 -3.233 -12.800 1.00 93.75 82 LEU A C 1
ATOM 628 O O . LEU A 1 82 ? 13.018 -2.279 -13.416 1.00 93.75 82 LEU A O 1
ATOM 632 N N . GLY A 1 83 ? 13.054 -3.657 -11.640 1.00 94.44 83 GLY A N 1
ATOM 633 C CA . GLY A 1 83 ? 14.204 -3.030 -10.993 1.00 94.44 83 GLY A CA 1
ATOM 634 C C . GLY A 1 83 ? 15.479 -3.142 -11.830 1.00 94.44 83 GLY A C 1
ATOM 635 O O . GLY A 1 83 ? 16.178 -2.146 -12.026 1.00 94.44 83 GLY A O 1
ATOM 636 N N . GLY A 1 84 ? 15.760 -4.331 -12.375 1.00 96.19 84 GLY A N 1
ATOM 637 C CA . GLY A 1 84 ? 16.924 -4.569 -13.230 1.00 96.19 84 GLY A CA 1
ATOM 638 C C . GLY A 1 84 ? 16.872 -3.783 -14.542 1.00 96.19 84 GLY A C 1
ATOM 639 O O . GLY A 1 84 ? 17.847 -3.117 -14.897 1.00 96.19 84 GLY A O 1
ATOM 640 N N . ALA A 1 85 ? 15.730 -3.805 -15.234 1.00 96.50 85 ALA A N 1
ATOM 641 C CA . ALA A 1 85 ? 15.525 -3.066 -16.478 1.00 96.50 85 ALA A CA 1
ATOM 642 C C . ALA A 1 85 ? 15.611 -1.547 -16.253 1.00 96.50 85 ALA A C 1
ATOM 644 O O . ALA A 1 85 ? 16.221 -0.831 -17.048 1.00 96.50 85 ALA A O 1
ATOM 645 N N . LEU A 1 86 ? 15.061 -1.041 -15.142 1.00 97.50 86 LEU A N 1
ATOM 646 C CA . LEU A 1 86 ? 15.158 0.377 -14.794 1.00 97.50 86 LEU A CA 1
ATOM 647 C C . LEU A 1 86 ? 16.612 0.798 -14.548 1.00 97.50 86 LEU A C 1
ATOM 649 O O . LEU A 1 86 ? 17.019 1.869 -14.994 1.00 97.50 86 LEU A O 1
ATOM 653 N N . GLN A 1 87 ? 17.408 -0.040 -13.880 1.00 97.94 87 GLN A N 1
ATOM 654 C CA . GLN A 1 87 ? 18.824 0.250 -13.656 1.00 97.94 87 GLN A CA 1
ATOM 655 C C . GLN A 1 87 ? 19.600 0.349 -14.979 1.00 97.94 87 GLN A C 1
ATOM 657 O O . GLN A 1 87 ? 20.379 1.289 -15.142 1.00 97.94 87 GLN A O 1
ATOM 662 N N . GLN A 1 88 ? 19.326 -0.558 -15.923 1.00 97.94 88 GLN A N 1
ATOM 663 C CA . GLN A 1 88 ? 19.901 -0.536 -17.274 1.00 97.94 88 GLN A CA 1
ATOM 664 C C . GLN A 1 88 ? 19.478 0.706 -18.073 1.00 97.94 88 GLN A C 1
ATOM 666 O O . GLN A 1 88 ? 20.254 1.274 -18.840 1.00 97.94 88 GLN A O 1
ATOM 671 N N . LEU A 1 89 ? 18.232 1.158 -17.909 1.00 98.25 89 LEU A N 1
ATOM 672 C CA . LEU A 1 89 ? 17.772 2.388 -18.550 1.00 98.25 89 LEU A CA 1
ATOM 673 C C . LEU A 1 89 ? 18.491 3.615 -17.969 1.00 98.25 89 LEU A C 1
ATOM 675 O O . LEU A 1 89 ? 18.920 4.490 -18.718 1.00 98.25 89 LEU A O 1
ATOM 679 N N . ILE A 1 90 ? 18.638 3.675 -16.641 1.00 98.12 90 ILE A N 1
ATOM 680 C CA . ILE A 1 90 ? 19.304 4.782 -15.938 1.00 98.12 90 ILE A CA 1
ATOM 681 C C . ILE A 1 90 ? 20.787 4.875 -16.313 1.00 98.12 90 ILE A C 1
ATOM 683 O O . ILE A 1 90 ? 21.303 5.980 -16.480 1.00 98.12 90 ILE A O 1
ATOM 687 N N . ASP A 1 91 ? 21.481 3.741 -16.435 1.00 97.81 91 ASP A N 1
ATOM 688 C CA . ASP A 1 91 ? 22.902 3.717 -16.803 1.00 97.81 91 ASP A CA 1
ATOM 689 C C . ASP A 1 91 ? 23.157 3.838 -18.318 1.00 97.81 91 ASP A C 1
ATOM 691 O O . ASP A 1 91 ? 24.302 4.008 -18.743 1.00 97.81 91 ASP A O 1
ATOM 695 N N . GLY A 1 92 ? 22.092 3.826 -19.127 1.00 97.75 92 GLY A N 1
ATOM 696 C CA . GLY A 1 92 ? 22.147 3.999 -20.576 1.00 97.75 92 GLY A CA 1
ATOM 697 C C . GLY A 1 92 ? 22.587 2.753 -21.344 1.00 97.75 92 GLY A C 1
ATOM 698 O O . GLY A 1 92 ? 22.906 2.858 -22.529 1.00 97.75 92 GLY A O 1
ATOM 699 N N . SER A 1 93 ? 22.618 1.580 -20.706 1.00 97.94 93 SER A N 1
ATOM 700 C CA . SER A 1 93 ? 22.929 0.311 -21.374 1.00 97.94 93 SER A CA 1
ATOM 701 C C . SER A 1 93 ? 21.811 -0.184 -22.297 1.00 97.94 93 SER A C 1
ATOM 703 O O . SER A 1 93 ? 22.090 -0.961 -23.213 1.00 97.94 93 SER A O 1
ATOM 705 N N . VAL A 1 94 ? 20.573 0.295 -22.120 1.00 98.19 94 VAL A N 1
ATOM 706 C CA . VAL A 1 94 ? 19.431 0.002 -23.003 1.00 98.19 94 VAL A CA 1
ATOM 707 C C . VAL A 1 94 ? 18.711 1.269 -23.464 1.00 98.19 94 VAL A C 1
ATOM 709 O O . VAL A 1 94 ? 18.745 2.311 -22.811 1.00 98.19 94 VAL A O 1
ATOM 712 N N . THR A 1 95 ? 18.034 1.179 -24.611 1.00 98.31 95 THR A N 1
ATOM 713 C CA . THR A 1 95 ? 17.118 2.226 -25.084 1.00 98.31 95 THR A CA 1
ATOM 714 C C . THR A 1 95 ? 15.792 2.171 -24.326 1.00 98.31 95 THR A C 1
ATOM 716 O O . THR A 1 95 ? 15.453 1.162 -23.709 1.00 98.31 95 THR A O 1
ATOM 719 N N . THR A 1 96 ? 14.994 3.239 -24.418 1.00 98.00 96 THR A N 1
ATOM 720 C CA . THR A 1 96 ? 13.628 3.252 -23.873 1.00 98.00 96 THR A CA 1
ATOM 721 C C . THR A 1 96 ? 12.765 2.133 -24.455 1.00 98.00 96 THR A C 1
ATOM 723 O O . THR A 1 96 ? 12.067 1.471 -23.697 1.00 98.00 96 THR A O 1
ATOM 726 N N . ASP A 1 97 ? 12.850 1.872 -25.762 1.00 98.31 97 ASP A N 1
ATOM 727 C CA . ASP A 1 97 ? 12.080 0.795 -26.401 1.00 98.31 97 ASP A CA 1
ATOM 728 C C . ASP A 1 97 ? 12.480 -0.582 -25.852 1.00 98.31 97 ASP A C 1
ATOM 730 O O . ASP A 1 97 ? 11.621 -1.366 -25.464 1.00 98.31 97 ASP A O 1
ATOM 734 N N . ALA A 1 98 ? 13.785 -0.842 -25.710 1.00 97.69 98 ALA A N 1
ATOM 735 C CA . ALA A 1 98 ? 14.273 -2.095 -25.139 1.00 97.69 98 ALA A CA 1
ATOM 736 C C . ALA A 1 98 ? 13.855 -2.266 -23.668 1.00 97.69 98 ALA A C 1
ATOM 738 O O . ALA A 1 98 ? 13.530 -3.373 -23.248 1.00 97.69 98 ALA A O 1
ATOM 739 N N . PHE A 1 99 ? 13.827 -1.180 -22.888 1.00 97.94 99 PHE A N 1
ATOM 740 C CA . PHE A 1 99 ? 13.276 -1.193 -21.533 1.00 97.94 99 PHE A CA 1
ATOM 741 C C . PHE A 1 99 ? 11.785 -1.562 -21.528 1.00 97.94 99 PHE A C 1
ATOM 743 O O . PHE A 1 99 ? 11.379 -2.433 -20.760 1.00 97.94 99 PHE A O 1
ATOM 750 N N . LEU A 1 100 ? 10.979 -0.931 -22.391 1.00 97.44 100 LEU A N 1
ATOM 751 C CA . LEU A 1 100 ? 9.541 -1.200 -22.491 1.00 97.44 100 LEU A CA 1
ATOM 752 C C . LEU A 1 100 ? 9.263 -2.655 -22.889 1.00 97.44 100 LEU A C 1
ATOM 754 O O . LEU A 1 100 ? 8.400 -3.288 -22.284 1.00 97.44 100 LEU A O 1
ATOM 758 N N . ASP A 1 101 ? 10.027 -3.202 -23.837 1.00 97.06 101 ASP A N 1
ATOM 759 C CA . ASP A 1 101 ? 9.924 -4.606 -24.242 1.00 97.06 101 ASP A CA 1
ATOM 760 C C . ASP A 1 101 ? 10.259 -5.558 -23.080 1.00 97.06 101 ASP A C 1
ATOM 762 O O . ASP A 1 101 ? 9.520 -6.512 -22.823 1.00 97.06 101 ASP A O 1
ATOM 766 N N . GLN A 1 102 ? 11.332 -5.281 -22.326 1.00 95.75 102 GLN A N 1
ATOM 767 C CA . GLN A 1 102 ? 11.734 -6.101 -21.178 1.00 95.75 102 GLN A CA 1
ATOM 768 C C . GLN A 1 102 ? 10.657 -6.149 -20.089 1.00 95.75 102 GLN A C 1
ATOM 770 O O . GLN A 1 102 ? 10.334 -7.230 -19.597 1.00 95.75 102 GLN A O 1
ATOM 775 N N . ILE A 1 103 ? 10.084 -5.000 -19.714 1.00 95.06 103 ILE A N 1
ATOM 776 C CA . ILE A 1 103 ? 9.047 -4.959 -18.675 1.00 95.06 103 ILE A CA 1
ATOM 777 C C . ILE A 1 103 ? 7.683 -5.443 -19.193 1.00 95.06 103 ILE A C 1
ATOM 779 O O . ILE A 1 103 ? 6.830 -5.827 -18.406 1.00 95.06 103 ILE A O 1
ATOM 783 N N . ALA A 1 104 ? 7.440 -5.476 -20.503 1.00 94.31 104 ALA A N 1
ATOM 784 C CA . ALA A 1 104 ? 6.218 -6.072 -21.042 1.00 94.31 104 ALA A CA 1
ATOM 785 C C . ALA A 1 104 ? 6.263 -7.612 -21.034 1.00 94.31 104 ALA A C 1
ATOM 787 O O . ALA A 1 104 ? 5.223 -8.250 -20.857 1.00 9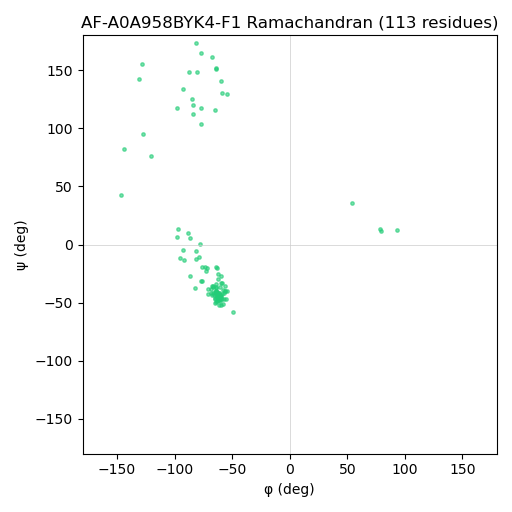4.31 104 ALA A O 1
ATOM 788 N N . GLY A 1 105 ? 7.452 -8.203 -21.195 1.00 93.69 105 GLY A N 1
ATOM 789 C CA . GLY A 1 105 ? 7.661 -9.648 -21.355 1.00 93.69 105 GLY A CA 1
ATOM 790 C C . GLY A 1 105 ? 6.951 -10.526 -20.315 1.00 93.69 105 GLY A C 1
ATOM 791 O O . GLY A 1 105 ? 6.093 -11.316 -20.707 1.00 93.69 105 GLY A O 1
ATOM 792 N N . PRO A 1 106 ? 7.196 -10.362 -18.998 1.00 92.75 106 PRO A N 1
ATOM 793 C CA . PRO A 1 106 ? 6.595 -11.234 -17.982 1.00 92.75 106 PRO A CA 1
ATOM 794 C C . PRO A 1 106 ? 5.059 -11.241 -17.994 1.00 92.75 106 PRO A C 1
ATOM 796 O O . PRO A 1 106 ? 4.428 -12.263 -17.727 1.00 92.75 106 PRO A O 1
ATOM 799 N N . TRP A 1 107 ? 4.443 -10.106 -18.333 1.00 89.56 107 TRP A N 1
ATOM 800 C CA . TRP A 1 107 ? 2.991 -9.992 -18.464 1.00 89.56 107 TRP A CA 1
ATOM 801 C C . TRP A 1 107 ? 2.460 -10.724 -19.687 1.00 89.56 107 TRP A C 1
ATOM 803 O O . TRP A 1 107 ? 1.420 -11.379 -19.611 1.00 89.56 107 TRP A O 1
ATOM 813 N N . GLN A 1 108 ? 3.155 -10.593 -20.816 1.00 92.50 108 GLN A N 1
ATOM 814 C CA . GLN A 1 108 ? 2.807 -11.289 -22.051 1.00 92.50 108 GLN A CA 1
ATOM 815 C C . GLN A 1 108 ? 2.951 -12.804 -21.874 1.00 92.50 108 GLN A C 1
ATOM 817 O O . GLN A 1 108 ? 2.042 -13.545 -22.253 1.00 92.50 108 GLN A O 1
ATOM 822 N N . ASP A 1 109 ? 4.024 -13.243 -21.215 1.00 91.12 109 ASP A N 1
ATOM 823 C CA . ASP A 1 109 ? 4.262 -14.643 -20.877 1.00 91.12 109 ASP A CA 1
ATOM 824 C C . ASP A 1 109 ? 3.142 -15.186 -19.990 1.00 91.12 109 ASP A C 1
ATOM 826 O O . ASP A 1 109 ? 2.515 -16.185 -20.343 1.00 91.12 109 ASP A O 1
ATOM 830 N N . TYR A 1 110 ? 2.811 -14.504 -18.886 1.00 88.50 110 TYR A N 1
ATOM 831 C CA . TYR A 1 110 ? 1.707 -14.923 -18.021 1.00 88.50 110 TYR A CA 1
ATOM 832 C C . TYR A 1 110 ? 0.377 -14.972 -18.773 1.00 88.50 110 TYR A C 1
ATOM 834 O O . TYR A 1 110 ? -0.340 -15.970 -18.692 1.00 88.50 110 TYR A O 1
ATOM 842 N N . LYS A 1 111 ? 0.056 -13.930 -19.549 1.00 89.00 111 LYS A N 1
ATOM 843 C CA . LYS A 1 111 ? -1.180 -13.875 -20.335 1.00 89.00 111 LYS A CA 1
ATOM 844 C C . LYS A 1 111 ? -1.300 -15.074 -21.276 1.00 89.00 111 LYS A C 1
ATOM 846 O O . LYS A 1 111 ? -2.383 -15.638 -21.373 1.00 89.00 111 LYS A O 1
ATOM 851 N N . SER A 1 112 ? -0.205 -15.495 -21.909 1.00 91.69 112 SER A N 1
ATOM 852 C CA . SER A 1 112 ? -0.204 -16.663 -22.799 1.00 91.69 112 SER A CA 1
ATOM 853 C C . SER A 1 112 ? -0.551 -17.983 -22.095 1.00 91.69 112 SER A C 1
ATOM 855 O O . SER A 1 112 ? -0.967 -18.927 -22.753 1.00 91.69 112 SER A O 1
ATOM 857 N N . THR A 1 113 ? -0.420 -18.058 -20.764 1.00 89.88 113 THR A N 1
ATOM 858 C CA . THR A 1 113 ? -0.822 -19.241 -19.977 1.00 89.88 113 THR A CA 1
ATOM 859 C C . THR A 1 113 ? -2.322 -19.299 -19.673 1.00 89.88 113 THR A C 1
ATOM 861 O O . THR A 1 113 ? -2.806 -20.327 -19.198 1.00 89.88 113 THR A O 1
ATOM 864 N N . LEU A 1 114 ? -3.048 -18.200 -19.906 1.00 87.50 114 LEU A N 1
ATOM 865 C CA . LEU A 1 114 ? -4.490 -18.079 -19.664 1.00 87.50 114 LEU A CA 1
ATOM 866 C C . LEU A 1 114 ? -5.341 -18.352 -20.918 1.00 87.50 114 LEU A C 1
ATOM 868 O O . LEU A 1 114 ? -6.563 -18.458 -20.793 1.00 87.50 114 LEU A O 1
ATOM 872 N N . GLU A 1 115 ? -4.714 -18.419 -22.096 1.00 76.81 115 GLU A N 1
ATOM 873 C CA . GLU A 1 115 ? -5.329 -18.706 -23.405 1.00 76.81 115 GLU A CA 1
ATOM 874 C C . GLU A 1 115 ? -5.229 -20.200 -23.757 1.00 76.81 115 GLU A C 1
ATOM 876 O O . GLU A 1 115 ? -6.225 -20.733 -24.303 1.00 76.81 115 GLU A O 1
#

Mean predicted aligned error: 4.69 Å

Radius of gyration: 20.25 Å; Cα contacts (8 Å, |Δi|>4): 89; chains: 1; bounding box: 41×41×43 Å

Foldseek 3Di:
DDQDDDPPDPCVPVSVVVVCVCLPQVNQQVCLLVLHAHPRYDLVSNPDPVSSVVNVVVVVCVVVVNDDDDVCPQFNPLVVQLVVLVVCVVVVVDDPVVSVVSSCVSNVVSVVVVD

pLDDT: mean 94.24, std 5.76, range [59.66, 98.38]

Sequence (115 aa):
NLLVVPESAQNKDLAYEFLDITLGEEVQTLMANAGGIPINADLSQIENEKNKELNEAFSTIVANDGLAFYPDWPAPGYMDVLGGALQQLIDGSVTTDAFLDQIAGPWQDYKSTLE

Solvent-accessible surface area (backbone atoms only — not comparable to full-atom values): 6771 Å² total; per-residue (Å²): 137,84,89,81,82,60,93,83,51,92,57,56,67,63,52,49,53,51,47,52,55,58,62,28,43,70,50,15,26,52,38,23,60,75,65,45,81,54,95,43,46,52,70,89,74,35,79,49,67,67,37,32,53,54,42,54,52,48,51,53,36,58,76,65,72,60,73,77,78,68,68,39,76,77,21,81,65,37,60,60,50,46,54,51,41,49,51,34,46,74,74,59,78,41,52,72,68,57,35,53,52,60,62,44,43,54,53,54,56,44,53,62,75,78,112

Secondary structure (DSSP, 8-state):
------TT-S-HHHHHHHHHHHHSHHHHHHHHHTT---SS--GGG--SHHHHHHHHHHHHHHHTT-PPP-TTTTSTTHHHHHHHHHHHHHHTSS-HHHHHHHHHHHHHHHHHT--